Protein AF-A0A2V7NX28-F1 (afdb_monomer)

Nearest PDB structures (foldseek):
  9enn-assembly1_A  TM=9.374E-01  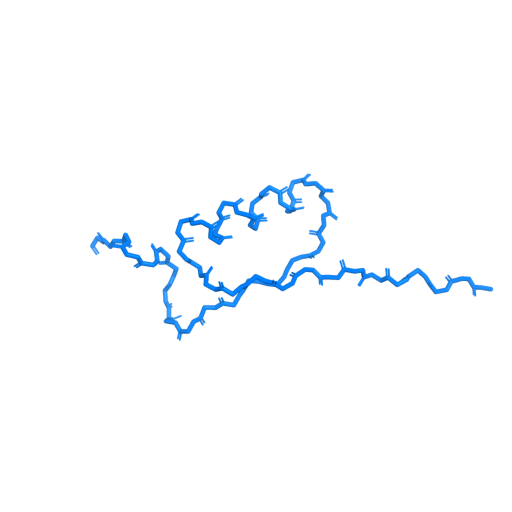e=3.471E-02  Hebeloma cylindrosporum
  9enj-assembly2_C  TM=9.483E-01  e=4.947E-02  Hebeloma cylindrosporum
  9eni-assembly1_A  TM=9.150E-01  e=4.293E-02  Hebeloma cylindrosporum
  8dp2-assembly1_A  TM=7.965E-01  e=3.599E-01  Pseudomonas aeruginosa PAO1
  1m32-assembly3_E  TM=7.653E-01  e=6.811E-01  Salmonella enterica subsp. enterica serovar Typhimurium

Foldseek 3Di:
DDDDPQDEAEFEALAPVSVVVVVVCVVVVHHYDYDYPDPDHHVVDDD

Radius of gyration: 13.16 Å; Cα contacts (8 Å, |Δi|>4): 57; chains: 1; bounding box: 40×12×33 Å

Sequence (47 aa):
MAVTAVTTVAIVGAGIAGLAAAWELKRAGVAVTLLESERRAGGMIVT

Structure (mmCIF, N/CA/C/O backbone):
data_AF-A0A2V7NX28-F1
#
_entry.id   AF-A0A2V7NX28-F1
#
loop_
_atom_site.group_PDB
_atom_site.id
_atom_site.type_symbol
_atom_site.label_atom_id
_atom_site.label_alt_id
_atom_site.label_comp_id
_atom_site.label_asym_id
_atom_site.label_entity_id
_atom_site.label_seq_id
_atom_site.pdbx_PDB_ins_code
_atom_site.Cartn_x
_atom_site.Cartn_y
_atom_site.Cartn_z
_atom_site.occupancy
_atom_site.B_iso_or_equiv
_atom_site.auth_seq_id
_atom_site.auth_comp_id
_atom_site.auth_asym_id
_atom_site.auth_atom_id
_atom_site.pdbx_PDB_model_num
ATOM 1 N N . MET A 1 1 ? -27.840 3.125 19.663 1.00 45.44 1 MET A N 1
ATOM 2 C CA . MET A 1 1 ? -26.791 2.447 18.872 1.00 45.44 1 MET A CA 1
ATOM 3 C C . MET A 1 1 ? -25.966 3.515 18.179 1.00 45.44 1 MET A C 1
ATOM 5 O O . MET A 1 1 ? -26.548 4.292 17.436 1.00 45.44 1 MET A O 1
ATOM 9 N N . ALA A 1 2 ? -24.666 3.610 18.457 1.00 56.25 2 ALA A N 1
ATOM 10 C CA . ALA A 1 2 ? -23.773 4.498 17.716 1.00 56.25 2 ALA A CA 1
ATOM 11 C C . ALA A 1 2 ? -23.212 3.721 16.521 1.00 56.25 2 ALA A C 1
ATOM 13 O O . ALA A 1 2 ? -22.588 2.680 16.709 1.00 56.25 2 ALA A O 1
ATOM 14 N N . VAL A 1 3 ? -23.469 4.195 15.303 1.00 58.81 3 VAL A N 1
ATOM 15 C CA . VAL A 1 3 ? -22.749 3.721 14.119 1.00 58.81 3 VAL A CA 1
ATOM 16 C C . VAL A 1 3 ? -21.364 4.354 14.190 1.00 58.81 3 VAL A C 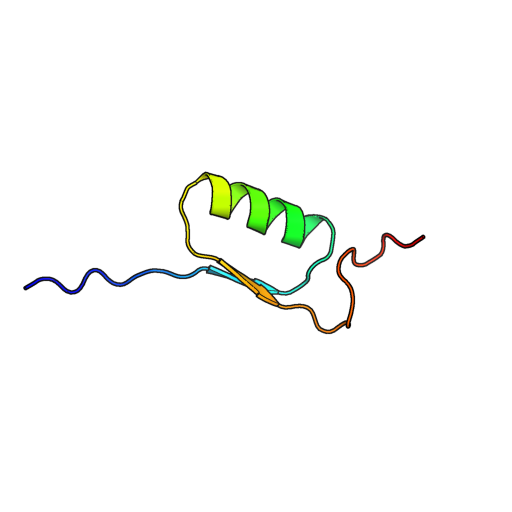1
ATOM 18 O O . VAL A 1 3 ? -21.223 5.560 14.005 1.00 58.81 3 VAL A O 1
ATOM 21 N N . THR A 1 4 ? -20.342 3.571 14.522 1.00 65.50 4 THR A N 1
ATOM 22 C CA . THR A 1 4 ? -18.952 4.001 14.371 1.00 65.50 4 THR A CA 1
ATOM 23 C C . THR A 1 4 ? -18.650 4.073 12.879 1.00 65.50 4 THR A C 1
ATOM 25 O O . THR A 1 4 ? -18.581 3.051 12.198 1.00 65.50 4 THR A O 1
ATOM 28 N N . ALA A 1 5 ? -18.521 5.288 12.348 1.00 67.25 5 ALA A N 1
ATOM 29 C CA . ALA A 1 5 ? -18.083 5.482 10.975 1.00 67.25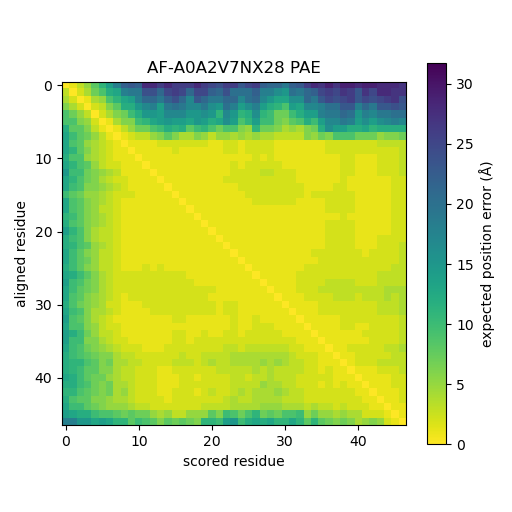 5 ALA A CA 1
ATOM 30 C C . ALA A 1 5 ? -16.662 4.919 10.831 1.00 67.25 5 ALA A C 1
ATOM 32 O O . ALA A 1 5 ? -15.731 5.376 11.494 1.00 67.25 5 ALA A O 1
ATOM 33 N N . VAL A 1 6 ? -16.501 3.893 9.996 1.00 72.06 6 VAL A N 1
ATOM 34 C CA . VAL A 1 6 ? -15.187 3.326 9.685 1.00 72.06 6 VAL A CA 1
ATOM 35 C C . VAL A 1 6 ? -14.527 4.240 8.659 1.00 72.06 6 VAL A C 1
ATOM 37 O O . VAL A 1 6 ? -14.847 4.189 7.471 1.00 72.06 6 VAL A O 1
ATOM 40 N N . THR A 1 7 ? -13.619 5.103 9.111 1.00 79.19 7 THR A N 1
ATOM 41 C CA . THR A 1 7 ? -12.823 5.939 8.207 1.00 79.19 7 THR A CA 1
ATOM 42 C C . THR A 1 7 ? -11.828 5.055 7.463 1.00 79.19 7 THR A C 1
ATOM 44 O O . THR A 1 7 ? -10.851 4.580 8.040 1.00 79.19 7 THR A O 1
ATOM 47 N N . THR A 1 8 ? -12.089 4.820 6.179 1.00 90.31 8 THR A N 1
ATOM 48 C CA . THR A 1 8 ? -11.169 4.111 5.282 1.00 90.31 8 THR A CA 1
ATOM 49 C C . THR A 1 8 ? -10.345 5.136 4.512 1.00 90.31 8 THR A C 1
ATOM 51 O O . THR A 1 8 ? -10.905 6.055 3.917 1.00 90.31 8 THR A O 1
ATOM 54 N N . VAL A 1 9 ? -9.021 4.993 4.517 1.00 96.19 9 VAL A N 1
ATOM 55 C CA . VAL A 1 9 ? -8.111 5.889 3.794 1.00 96.19 9 VAL A CA 1
ATOM 56 C C . VAL A 1 9 ? -7.906 5.366 2.376 1.00 96.19 9 VAL A C 1
ATOM 58 O O . VAL A 1 9 ? -7.486 4.226 2.183 1.00 96.19 9 VAL A O 1
ATOM 61 N N . ALA A 1 10 ? -8.183 6.199 1.376 1.00 97.62 10 ALA A N 1
ATOM 62 C CA . ALA A 1 10 ? -7.837 5.913 -0.011 1.00 97.62 10 ALA A CA 1
ATOM 63 C C . ALA A 1 10 ? -6.445 6.477 -0.326 1.00 97.62 10 ALA A C 1
ATOM 65 O O . ALA A 1 10 ? -6.176 7.651 -0.078 1.00 97.62 10 ALA A O 1
ATOM 66 N N . ILE A 1 11 ? -5.570 5.645 -0.883 1.00 98.19 11 ILE A N 1
ATOM 67 C CA . ILE A 1 11 ? -4.232 6.024 -1.345 1.00 98.19 11 ILE A CA 1
ATOM 68 C C . ILE A 1 11 ? -4.196 5.823 -2.855 1.00 98.19 11 ILE A C 1
ATOM 70 O O . ILE A 1 11 ? -4.519 4.739 -3.338 1.00 98.19 11 ILE A O 1
ATOM 74 N N . VAL A 1 12 ? -3.798 6.855 -3.596 1.00 98.25 12 VAL A N 1
ATOM 75 C CA . VAL A 1 12 ? -3.684 6.811 -5.060 1.00 98.25 12 VAL A CA 1
ATOM 76 C C . VAL A 1 12 ? -2.208 6.731 -5.449 1.00 98.25 12 VAL A C 1
ATOM 78 O O . VAL A 1 12 ? -1.424 7.611 -5.099 1.00 98.25 12 VAL A O 1
ATOM 81 N N . GLY A 1 13 ? -1.853 5.674 -6.176 1.00 98.25 13 GLY A N 1
ATOM 82 C CA . GLY A 1 13 ? -0.507 5.323 -6.624 1.00 98.25 13 GLY A CA 1
ATOM 83 C C . GLY A 1 13 ? 0.155 4.264 -5.737 1.00 98.25 13 GLY A C 1
ATOM 84 O O . GLY A 1 13 ? 0.420 4.506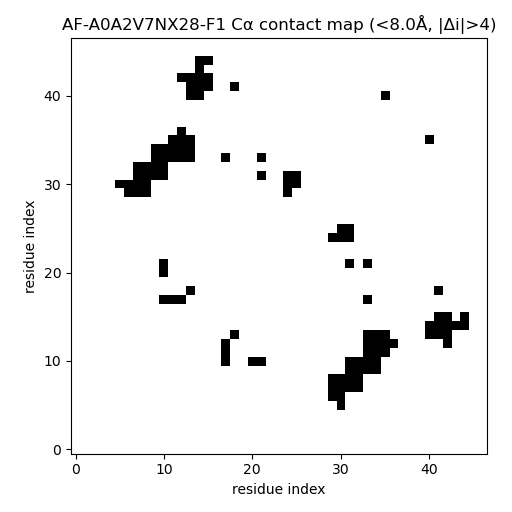 -4.564 1.00 98.25 13 GLY A O 1
ATOM 85 N N . ALA A 1 14 ? 0.512 3.113 -6.310 1.00 97.88 14 ALA A N 1
ATOM 86 C CA . ALA A 1 14 ? 1.275 2.036 -5.672 1.00 97.88 14 ALA A CA 1
ATOM 87 C C . ALA A 1 14 ? 2.774 2.089 -6.025 1.00 97.88 14 ALA A C 1
ATOM 89 O O . ALA A 1 14 ? 3.438 1.059 -6.168 1.00 97.88 14 ALA A O 1
ATOM 90 N N . GLY A 1 15 ? 3.326 3.299 -6.147 1.00 98.00 15 GLY A N 1
ATOM 91 C CA . GLY A 1 15 ? 4.771 3.535 -6.103 1.00 98.00 15 GLY A CA 1
ATOM 92 C C . GLY A 1 15 ? 5.342 3.388 -4.687 1.00 98.00 15 GLY A C 1
ATOM 93 O O . GLY A 1 15 ? 4.609 3.124 -3.734 1.00 98.00 15 GLY A O 1
ATOM 94 N N . ILE A 1 16 ? 6.653 3.606 -4.524 1.00 98.00 16 ILE A N 1
ATOM 95 C CA . ILE A 1 16 ? 7.331 3.437 -3.223 1.00 98.00 16 ILE A CA 1
ATOM 96 C C . ILE A 1 16 ? 6.687 4.261 -2.097 1.00 98.00 16 ILE A C 1
ATOM 98 O O . ILE A 1 16 ? 6.486 3.749 -0.999 1.00 98.00 16 ILE A O 1
ATOM 102 N N . ALA A 1 17 ? 6.286 5.503 -2.384 1.00 98.25 17 ALA A N 1
ATOM 103 C CA . ALA A 1 17 ? 5.643 6.375 -1.405 1.00 98.25 17 ALA A CA 1
ATOM 104 C C . ALA A 1 17 ? 4.262 5.852 -0.974 1.00 98.25 17 ALA A C 1
ATOM 106 O O . ALA A 1 17 ? 3.978 5.777 0.220 1.00 98.25 17 ALA A O 1
ATOM 107 N N . GLY A 1 18 ? 3.418 5.449 -1.928 1.00 98.31 18 GLY A N 1
ATOM 108 C CA . GLY A 1 18 ? 2.078 4.942 -1.623 1.00 98.31 18 GLY A CA 1
ATOM 109 C C . GLY A 1 18 ? 2.102 3.594 -0.906 1.00 98.31 18 GLY A C 1
ATOM 110 O O . GLY A 1 18 ? 1.344 3.387 0.039 1.00 98.31 18 GLY A O 1
ATOM 111 N N . LEU A 1 19 ? 3.027 2.706 -1.281 1.00 98.25 19 LEU A N 1
ATOM 112 C CA . LEU A 1 19 ? 3.246 1.437 -0.583 1.00 98.25 19 LEU A CA 1
ATOM 113 C C . LEU A 1 19 ? 3.729 1.653 0.857 1.00 98.25 19 LEU A C 1
ATOM 115 O O . LEU A 1 19 ? 3.214 1.007 1.768 1.00 98.25 19 LEU A O 1
ATOM 119 N N . ALA A 1 20 ? 4.666 2.581 1.079 1.00 98.44 20 ALA A N 1
ATOM 120 C CA . ALA A 1 20 ? 5.134 2.924 2.421 1.00 98.44 20 ALA A CA 1
A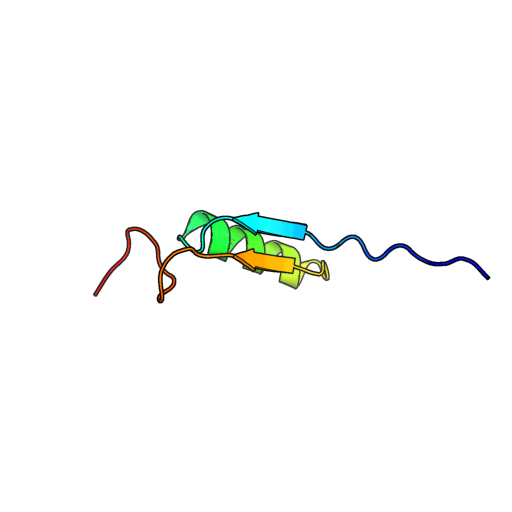TOM 121 C C . ALA A 1 20 ? 4.007 3.519 3.283 1.00 98.44 20 ALA A C 1
ATOM 123 O O . ALA A 1 20 ? 3.809 3.092 4.420 1.00 98.44 20 ALA A O 1
ATOM 124 N N . ALA A 1 21 ? 3.210 4.437 2.727 1.00 98.44 21 ALA A N 1
ATOM 125 C CA . ALA A 1 21 ? 2.058 5.011 3.420 1.00 98.44 21 ALA A CA 1
ATOM 126 C C . ALA A 1 21 ? 1.014 3.942 3.786 1.00 98.44 21 ALA A C 1
ATOM 128 O O . ALA A 1 21 ? 0.548 3.890 4.925 1.00 98.44 21 ALA A O 1
ATOM 129 N N . ALA A 1 22 ? 0.679 3.052 2.845 1.00 98.12 22 ALA A N 1
ATOM 130 C CA . ALA A 1 22 ? -0.247 1.948 3.082 1.00 98.12 22 ALA A CA 1
ATOM 131 C C . ALA A 1 22 ? 0.267 1.000 4.175 1.00 98.12 22 ALA A C 1
ATOM 133 O O . ALA A 1 22 ? -0.515 0.531 5.003 1.00 98.12 22 ALA A O 1
ATOM 134 N N . TRP A 1 23 ? 1.575 0.734 4.193 1.00 98.31 23 TRP A N 1
ATOM 135 C CA . TRP A 1 23 ? 2.208 -0.115 5.194 1.00 98.31 23 TRP A CA 1
ATOM 136 C C . TRP A 1 23 ? 2.093 0.469 6.605 1.00 98.31 23 TRP A C 1
ATOM 138 O O . TRP A 1 23 ? 1.631 -0.231 7.507 1.00 98.31 23 TRP A O 1
ATOM 148 N N . GLU A 1 24 ? 2.433 1.746 6.795 1.00 98.38 24 GLU A N 1
ATOM 149 C CA . GLU A 1 24 ? 2.341 2.388 8.113 1.00 98.38 24 GLU A CA 1
ATOM 150 C C . GLU A 1 24 ? 0.894 2.501 8.601 1.00 98.38 24 GLU A C 1
ATOM 152 O O . GLU A 1 24 ? 0.594 2.165 9.747 1.00 98.38 24 GLU A O 1
ATOM 157 N N . LEU A 1 25 ? -0.035 2.894 7.724 1.00 96.69 25 LEU A N 1
ATOM 158 C CA . LEU A 1 25 ? -1.453 3.001 8.076 1.00 96.69 25 LEU A CA 1
ATOM 159 C C . LEU A 1 25 ? -2.042 1.644 8.467 1.00 96.69 25 LEU A C 1
ATOM 161 O O . LEU A 1 25 ? -2.742 1.536 9.475 1.00 96.69 25 LEU A O 1
ATOM 165 N N . LYS A 1 26 ? -1.695 0.585 7.728 1.00 96.25 26 LYS A N 1
ATOM 166 C CA . LYS A 1 26 ? -2.107 -0.777 8.070 1.00 96.25 26 LYS A CA 1
ATOM 167 C C . LYS A 1 26 ? -1.541 -1.215 9.424 1.00 96.25 26 LYS A C 1
ATOM 169 O O . LYS A 1 26 ? -2.263 -1.836 10.201 1.00 96.25 26 LYS A O 1
ATOM 174 N N . ARG A 1 27 ? -0.282 -0.881 9.739 1.00 97.38 27 ARG A N 1
ATOM 175 C CA . ARG A 1 27 ? 0.330 -1.165 11.053 1.00 97.38 27 ARG A CA 1
ATOM 176 C C . ARG A 1 27 ? -0.333 -0.400 12.195 1.00 97.38 27 ARG A C 1
ATOM 178 O O . ARG A 1 27 ? -0.431 -0.939 13.292 1.00 97.38 27 ARG A O 1
ATOM 185 N N . ALA A 1 28 ? -0.826 0.805 11.932 1.00 95.94 28 ALA A N 1
ATOM 186 C CA . ALA A 1 28 ? -1.599 1.601 12.880 1.00 95.94 28 ALA A CA 1
ATOM 187 C C . ALA A 1 28 ? -3.064 1.131 13.038 1.00 95.94 28 ALA A C 1
ATOM 189 O O . ALA A 1 28 ? -3.826 1.753 13.774 1.00 95.94 28 ALA A O 1
ATOM 190 N N . GLY A 1 29 ? -3.479 0.053 12.358 1.00 94.62 29 GLY A N 1
ATOM 191 C CA . GLY A 1 29 ? -4.844 -0.481 12.430 1.00 94.62 29 GLY A CA 1
ATOM 192 C C . GLY A 1 29 ? -5.869 0.294 11.598 1.00 94.62 29 GLY A C 1
ATOM 193 O O . GLY A 1 29 ? -7.071 0.106 11.774 1.00 94.62 29 GLY A O 1
ATOM 194 N N . VAL A 1 30 ? -5.416 1.159 10.688 1.00 94.56 30 VAL A N 1
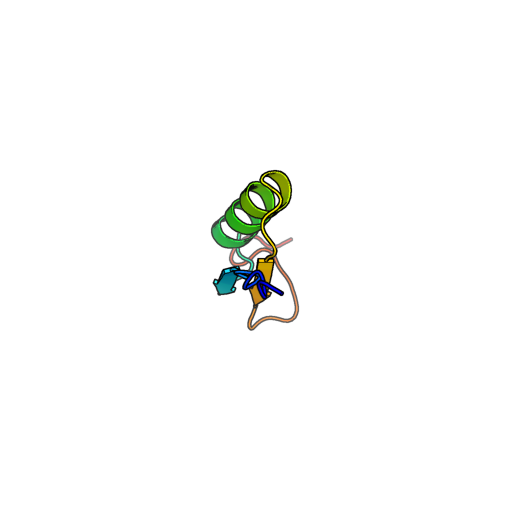ATOM 195 C CA . VAL A 1 30 ? -6.288 1.939 9.806 1.00 94.56 30 VAL A CA 1
ATOM 196 C C . VAL A 1 30 ? -6.656 1.105 8.579 1.00 94.56 30 VAL A C 1
ATOM 198 O O . VAL A 1 30 ? -5.797 0.487 7.949 1.00 94.56 30 VAL A O 1
ATOM 201 N N . ALA A 1 31 ? -7.940 1.098 8.218 1.00 95.19 31 ALA A N 1
ATOM 202 C CA . ALA A 1 31 ? -8.401 0.483 6.979 1.00 95.19 31 ALA A CA 1
ATOM 203 C C . ALA A 1 31 ? -7.940 1.322 5.777 1.00 95.19 31 ALA A C 1
ATOM 205 O O . ALA A 1 31 ? -8.172 2.531 5.729 1.00 95.19 31 ALA A O 1
ATOM 206 N N . VAL A 1 32 ? -7.303 0.679 4.798 1.00 96.81 32 VAL A N 1
ATOM 207 C CA . VAL A 1 32 ? -6.718 1.347 3.627 1.00 96.81 32 VAL A CA 1
ATOM 208 C C . VAL A 1 32 ? -7.175 0.685 2.334 1.00 96.81 32 VAL A C 1
ATOM 210 O O . VAL A 1 32 ? -7.195 -0.539 2.231 1.00 96.81 32 VAL A O 1
ATOM 213 N N . THR A 1 33 ? -7.483 1.506 1.333 1.00 97.19 33 THR A N 1
ATOM 214 C CA . THR A 1 33 ? -7.650 1.094 -0.065 1.00 97.19 33 THR A CA 1
ATOM 215 C C . THR A 1 33 ? -6.537 1.733 -0.884 1.00 97.19 33 THR A C 1
ATOM 217 O O . THR A 1 33 ? -6.478 2.955 -0.993 1.00 97.19 33 THR A O 1
ATOM 220 N N . LEU A 1 34 ? -5.644 0.917 -1.443 1.00 97.50 34 LEU A N 1
ATOM 221 C CA . LEU A 1 34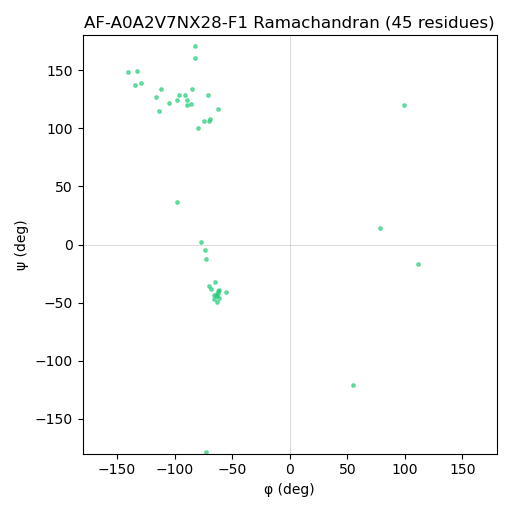 ? -4.567 1.368 -2.324 1.00 97.50 34 LEU A CA 1
ATOM 222 C C . LEU A 1 34 ? -4.991 1.164 -3.779 1.00 97.50 34 LEU A C 1
ATOM 224 O O . LEU A 1 34 ? -5.340 0.052 -4.170 1.00 97.50 34 LEU A O 1
ATOM 228 N N . LEU A 1 35 ? -4.962 2.234 -4.564 1.00 98.19 35 LEU A N 1
ATOM 229 C CA . LEU A 1 35 ? -5.356 2.251 -5.967 1.00 98.19 35 LEU A CA 1
ATOM 230 C C . LEU A 1 35 ? -4.126 2.489 -6.836 1.00 98.19 35 LEU A C 1
ATOM 232 O O . LEU A 1 35 ? -3.342 3.392 -6.564 1.00 98.19 35 LEU A O 1
ATOM 236 N N . GLU A 1 36 ? -3.978 1.711 -7.899 1.00 97.88 36 GLU A N 1
ATOM 237 C CA . GLU A 1 36 ? -2.927 1.875 -8.902 1.00 97.88 36 GLU A CA 1
A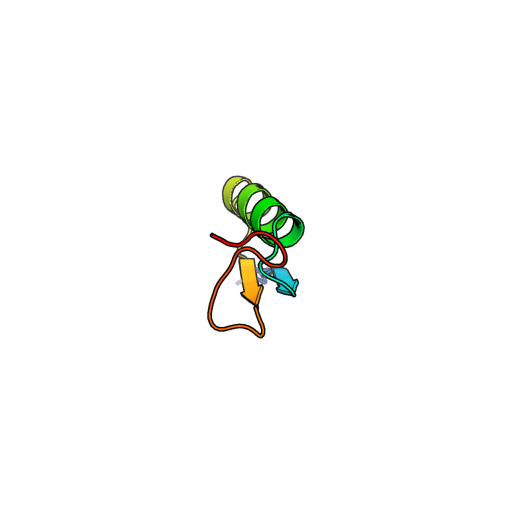TOM 238 C C . GLU A 1 36 ? -3.557 1.764 -10.287 1.00 97.88 36 GLU A C 1
ATOM 240 O O . GLU A 1 36 ? -4.437 0.934 -10.511 1.00 97.88 36 GLU A O 1
ATOM 245 N N . SER A 1 37 ? -3.136 2.645 -11.190 1.00 97.44 37 SER A N 1
ATOM 246 C CA . SER A 1 37 ? -3.548 2.633 -12.593 1.00 97.44 37 SER A CA 1
ATOM 247 C C . SER A 1 37 ? -2.960 1.454 -13.363 1.00 97.44 37 SER A C 1
ATOM 249 O O . SER A 1 37 ? -3.613 0.895 -14.243 1.00 97.44 37 SER A O 1
ATOM 251 N N . GLU A 1 38 ? -1.731 1.073 -13.030 1.00 95.56 38 GLU A N 1
ATOM 252 C CA . GLU A 1 38 ? -1.001 -0.000 -13.687 1.00 95.56 38 GLU A CA 1
ATOM 253 C C . GLU A 1 38 ? -1.378 -1.390 -13.159 1.00 95.56 38 GLU A C 1
ATOM 255 O O . GLU A 1 38 ? -1.860 -1.575 -12.042 1.00 95.56 38 GLU A O 1
ATOM 260 N N . ARG A 1 39 ? -1.071 -2.426 -13.948 1.00 95.69 39 ARG A N 1
ATOM 261 C CA . ARG A 1 39 ? -1.267 -3.830 -13.527 1.00 95.69 39 ARG A CA 1
ATOM 262 C C . ARG A 1 39 ? -0.248 -4.317 -12.491 1.00 95.69 39 ARG A C 1
ATOM 264 O O . ARG A 1 39 ? -0.346 -5.454 -12.035 1.00 95.69 39 ARG A O 1
ATOM 271 N N . ARG A 1 40 ? 0.748 -3.498 -12.151 1.00 95.56 40 ARG A N 1
ATOM 272 C CA . ARG A 1 40 ? 1.820 -3.827 -11.207 1.00 95.56 40 ARG A CA 1
ATOM 273 C C . ARG A 1 40 ? 2.0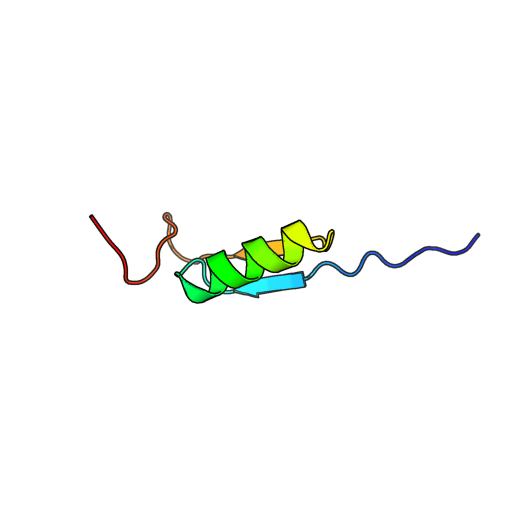17 -2.698 -10.203 1.00 95.56 40 ARG A C 1
ATOM 275 O O . ARG A 1 40 ? 1.877 -1.528 -10.542 1.00 95.56 40 ARG A O 1
ATOM 282 N N . ALA A 1 41 ? 2.440 -3.058 -8.999 1.00 96.44 41 ALA A N 1
ATOM 283 C CA . ALA A 1 41 ? 2.965 -2.101 -8.034 1.00 96.44 41 ALA A CA 1
ATOM 284 C C . ALA A 1 41 ? 4.453 -1.791 -8.311 1.00 96.44 41 ALA A C 1
ATOM 286 O O . ALA A 1 41 ? 5.107 -2.439 -9.132 1.00 96.44 41 ALA A O 1
ATOM 287 N N . GLY A 1 42 ? 4.992 -0.794 -7.609 1.00 96.12 42 GLY A N 1
ATOM 288 C CA . GLY A 1 42 ? 6.405 -0.400 -7.644 1.00 96.12 42 GLY A CA 1
ATOM 289 C C . GLY A 1 42 ? 6.657 0.964 -8.287 1.00 96.12 42 GLY A C 1
ATOM 290 O O . GLY A 1 42 ? 7.705 1.567 -8.054 1.00 96.12 42 GLY A O 1
ATOM 291 N N . GLY A 1 43 ? 5.692 1.505 -9.038 1.00 95.31 43 GLY A N 1
ATOM 292 C CA . GLY A 1 43 ? 5.837 2.791 -9.723 1.00 95.31 43 GLY A CA 1
ATOM 293 C C . GLY A 1 43 ? 7.073 2.799 -10.630 1.00 95.31 43 GLY A C 1
ATOM 294 O O . GLY A 1 43 ? 7.204 1.946 -11.509 1.00 95.31 43 GLY A O 1
ATOM 295 N N . MET A 1 44 ? 7.999 3.728 -10.378 1.00 95.75 44 MET A N 1
ATOM 296 C CA . MET A 1 44 ? 9.246 3.883 -11.145 1.00 95.75 44 MET A CA 1
ATOM 297 C C . MET A 1 44 ? 10.294 2.789 -10.885 1.00 95.75 44 MET A C 1
ATOM 299 O O . MET A 1 44 ? 11.267 2.700 -11.627 1.00 95.75 44 MET A O 1
ATOM 303 N N . ILE A 1 45 ? 10.124 1.963 -9.849 1.00 95.62 45 ILE A N 1
ATOM 304 C CA . ILE A 1 45 ? 11.023 0.841 -9.559 1.00 95.62 45 ILE A CA 1
ATOM 305 C C . ILE A 1 45 ? 10.554 -0.367 -10.374 1.00 95.62 45 ILE A C 1
ATOM 307 O O . ILE A 1 45 ? 9.406 -0.801 -10.244 1.00 95.62 45 ILE A O 1
ATOM 311 N N . VAL A 1 46 ? 11.442 -0.885 -11.222 1.00 89.75 46 VAL A N 1
ATOM 312 C CA . VAL A 1 46 ? 11.195 -2.001 -12.145 1.00 89.75 46 VAL A CA 1
ATOM 313 C C . VAL A 1 46 ? 12.412 -2.920 -12.205 1.00 89.75 46 VAL A C 1
ATOM 315 O O . VAL A 1 46 ? 13.543 -2.459 -12.056 1.00 89.75 46 VAL A O 1
ATOM 318 N N . THR A 1 47 ? 12.157 -4.206 -12.429 1.00 84.69 47 THR A N 1
ATOM 319 C CA . THR A 1 47 ? 13.147 -5.269 -12.671 1.00 84.69 47 THR A CA 1
ATOM 320 C C . THR A 1 47 ? 12.819 -5.966 -13.971 1.00 84.69 47 THR A C 1
ATOM 322 O O . THR A 1 47 ? 11.603 -6.139 -14.220 1.00 84.69 47 THR A O 1
#

pLDDT: mean 91.49, std 12.61, range [45.44, 98.44]

Mean predicted aligned error: 4.74 Å

Secondary structure (DSSP, 8-state):
-------EEEEE--BHHHHHHHHHHHHTT-EEEEE-SSSSSBTT---

Solvent-accessible surface area (backbone atoms only — not comparable to full-atom values): 3041 Å² total; per-residue (Å²): 135,83,84,78,80,82,74,63,46,78,40,83,41,38,22,65,67,38,48,51,51,51,50,53,38,47,74,72,71,43,49,71,47,81,42,55,96,57,100,63,73,36,61,94,56,82,133